Protein AF-A0A3D1E536-F1 (afdb_monomer_lite)

Radius of gyration: 12.47 Å; chains: 1; bounding box: 25×32×33 Å

Foldseek 3Di:
DVCVVVDDLAEEAEEEANCPPPDPVRLVVVLVVVQSSVVSNYHYDYDHPDDSDHPDDDDDDDPDDPD

Structure (mmCIF, N/CA/C/O backbone):
data_AF-A0A3D1E536-F1
#
_entry.id   AF-A0A3D1E536-F1
#
loop_
_atom_site.group_PDB
_atom_site.id
_atom_site.type_symbol
_atom_site.label_atom_id
_atom_site.label_alt_id
_atom_site.label_comp_id
_atom_site.label_asym_id
_atom_site.label_entity_id
_atom_site.label_seq_id
_atom_site.pdbx_PDB_ins_code
_atom_site.Cartn_x
_atom_site.Cartn_y
_atom_site.Cartn_z
_atom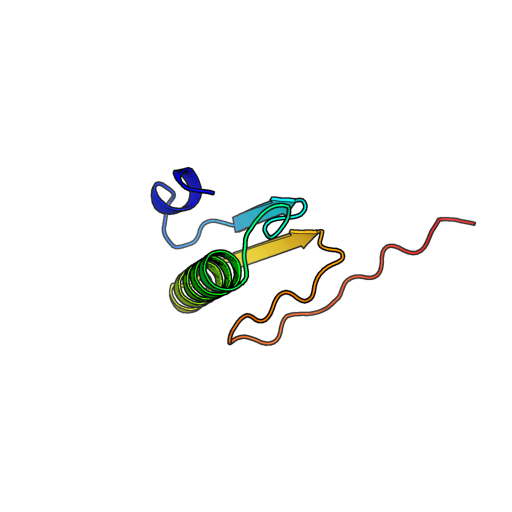_site.occupancy
_atom_site.B_iso_or_equiv
_atom_site.auth_seq_id
_atom_site.auth_comp_id
_atom_site.auth_asym_id
_atom_site.auth_atom_id
_atom_site.pdbx_PDB_model_num
ATOM 1 N N . LEU A 1 1 ? -2.317 6.416 -5.084 1.00 81.88 1 LEU A N 1
ATOM 2 C CA . LEU A 1 1 ? -1.687 6.156 -3.767 1.00 81.88 1 LEU A CA 1
ATOM 3 C C . LEU A 1 1 ? -2.058 7.177 -2.683 1.00 81.88 1 LEU A C 1
ATOM 5 O O . LEU A 1 1 ? -2.597 6.756 -1.678 1.00 81.88 1 LEU A O 1
ATOM 9 N N . ALA A 1 2 ? -1.871 8.496 -2.853 1.00 86.31 2 ALA A N 1
ATOM 10 C CA . ALA A 1 2 ? -2.104 9.471 -1.762 1.00 86.31 2 ALA A CA 1
ATOM 11 C C . ALA A 1 2 ? -3.488 9.393 -1.070 1.00 86.31 2 ALA A C 1
ATOM 13 O O . ALA A 1 2 ? -3.588 9.550 0.141 1.00 86.31 2 ALA A O 1
ATOM 14 N N . ARG A 1 3 ? -4.555 9.099 -1.826 1.00 89.81 3 ARG A N 1
ATOM 15 C CA . ARG A 1 3 ? -5.923 8.949 -1.296 1.00 89.81 3 ARG A CA 1
ATOM 16 C C . ARG A 1 3 ? -6.108 7.782 -0.320 1.00 89.81 3 ARG A C 1
ATOM 18 O O . ARG A 1 3 ? -7.066 7.817 0.441 1.00 89.81 3 ARG A O 1
ATOM 25 N N . LEU A 1 4 ? -5.220 6.786 -0.325 1.00 89.31 4 LEU A N 1
ATOM 26 C CA . LEU A 1 4 ? -5.303 5.627 0.572 1.00 89.31 4 LEU A CA 1
ATOM 27 C C . LEU A 1 4 ? -5.290 6.049 2.051 1.00 89.31 4 LEU A C 1
ATOM 29 O O . LEU A 1 4 ? -5.949 5.432 2.877 1.00 89.31 4 LEU A O 1
ATOM 33 N N . LEU A 1 5 ? -4.628 7.168 2.360 1.00 88.62 5 LEU A N 1
ATOM 34 C CA . LEU A 1 5 ? -4.490 7.710 3.717 1.00 88.62 5 LEU A CA 1
ATOM 35 C C . LEU A 1 5 ? -5.736 8.436 4.242 1.00 88.62 5 LEU A C 1
ATOM 37 O O . LEU A 1 5 ? -5.738 8.892 5.380 1.00 88.62 5 LEU A O 1
ATOM 41 N N . LEU A 1 6 ? -6.758 8.618 3.405 1.00 92.81 6 LEU A N 1
ATOM 42 C CA . LEU A 1 6 ? -7.974 9.356 3.761 1.00 92.81 6 LEU A CA 1
ATOM 43 C C . LEU A 1 6 ? -9.140 8.429 4.128 1.00 92.81 6 LEU A C 1
ATOM 45 O O . LEU A 1 6 ? -10.194 8.913 4.538 1.00 92.81 6 LEU A O 1
ATOM 49 N N . GLY A 1 7 ? -8.980 7.121 3.918 1.00 90.88 7 GLY A N 1
ATOM 50 C CA . GLY A 1 7 ? -9.997 6.121 4.220 1.00 90.88 7 GLY A CA 1
ATOM 51 C C . GLY A 1 7 ? -10.048 5.749 5.705 1.00 90.88 7 GLY A C 1
ATOM 52 O O . GLY A 1 7 ? -9.167 6.138 6.475 1.00 90.88 7 GLY A O 1
ATOM 53 N N . PRO A 1 8 ? -11.072 4.983 6.117 1.00 93.75 8 PRO A N 1
ATOM 54 C CA . PRO A 1 8 ? -11.105 4.408 7.452 1.00 93.75 8 PRO A CA 1
ATOM 55 C C . PRO A 1 8 ? -9.954 3.394 7.634 1.00 93.75 8 PRO A C 1
ATOM 57 O O . PRO A 1 8 ? -9.495 2.802 6.651 1.00 93.75 8 PRO A O 1
ATOM 60 N N . PRO A 1 9 ? -9.474 3.194 8.873 1.00 91.81 9 PRO A N 1
ATOM 61 C CA . PRO A 1 9 ? -8.296 2.367 9.153 1.00 91.81 9 PRO A CA 1
ATOM 62 C C . PRO A 1 9 ? -8.483 0.879 8.809 1.00 91.81 9 PRO A C 1
ATOM 64 O O . PRO A 1 9 ? -7.511 0.199 8.510 1.00 91.81 9 PRO A O 1
ATOM 67 N N . ASP A 1 10 ? -9.718 0.381 8.794 1.00 94.44 10 ASP A N 1
ATOM 68 C CA . ASP A 1 10 ? -10.088 -1.004 8.477 1.00 94.44 10 ASP A CA 1
ATOM 69 C C . ASP A 1 10 ? -10.462 -1.211 6.995 1.00 94.44 10 ASP A C 1
ATOM 71 O O . ASP A 1 10 ? -10.965 -2.267 6.607 1.00 94.44 10 ASP A O 1
ATOM 75 N N . ALA A 1 11 ? -10.227 -0.208 6.141 1.00 96.00 11 ALA A N 1
ATOM 76 C CA . ALA A 1 11 ? -10.569 -0.287 4.726 1.00 96.00 11 ALA A CA 1
ATOM 77 C C . ALA A 1 11 ? -9.866 -1.458 4.014 1.00 96.00 11 ALA A C 1
ATOM 79 O O . ALA A 1 11 ? -8.690 -1.743 4.243 1.00 96.00 11 ALA A O 1
ATOM 80 N N . LEU A 1 12 ? -10.559 -2.066 3.048 1.00 95.38 12 LEU A N 1
ATOM 81 C CA . LEU A 1 12 ? -9.923 -2.912 2.041 1.00 95.38 12 LEU A CA 1
ATOM 82 C C . LEU A 1 12 ? -9.307 -2.028 0.950 1.00 95.38 12 LEU A C 1
ATOM 84 O O . LEU A 1 12 ? -10.026 -1.328 0.233 1.00 95.38 12 LEU A O 1
ATOM 88 N N . TRP A 1 13 ? -7.986 -2.069 0.799 1.00 96.31 13 TRP A N 1
ATOM 89 C CA . TRP A 1 13 ? -7.300 -1.446 -0.330 1.00 96.31 13 TRP A CA 1
ATOM 90 C C . TRP A 1 13 ? -7.217 -2.432 -1.491 1.00 96.31 13 TRP A C 1
ATOM 92 O O . TRP A 1 13 ? -6.692 -3.532 -1.345 1.00 96.31 13 TRP A O 1
ATOM 102 N N . LEU A 1 14 ? -7.718 -2.015 -2.652 1.00 95.31 14 LEU A N 1
ATOM 103 C CA . LEU A 1 14 ? -7.528 -2.708 -3.922 1.00 95.31 14 LEU A CA 1
ATOM 104 C C . LEU A 1 14 ? -6.491 -1.930 -4.723 1.00 95.31 14 LEU A C 1
ATOM 106 O O . LEU A 1 14 ? -6.708 -0.756 -5.040 1.00 95.31 14 LEU A O 1
ATOM 110 N N . LEU A 1 15 ? -5.356 -2.559 -4.993 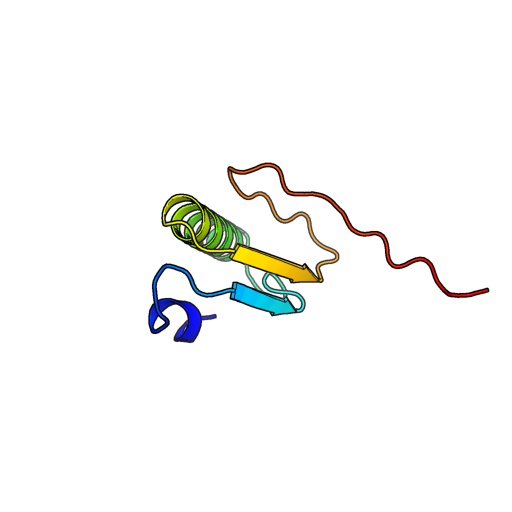1.00 94.88 15 LEU A N 1
ATOM 111 C CA . LEU A 1 15 ? -4.212 -1.935 -5.640 1.00 94.88 15 LEU A CA 1
ATOM 112 C C . LEU A 1 15 ? -3.907 -2.654 -6.952 1.00 94.88 15 LEU A C 1
ATOM 114 O O . LEU A 1 15 ? -3.824 -3.876 -6.984 1.00 94.88 15 LEU A O 1
ATOM 118 N N . ASP A 1 16 ? -3.723 -1.884 -8.015 1.00 94.94 16 ASP A N 1
ATOM 119 C CA . ASP A 1 16 ? -3.346 -2.391 -9.331 1.00 94.94 16 ASP A CA 1
ATOM 120 C C . ASP A 1 16 ? -1.983 -1.806 -9.696 1.00 94.94 16 ASP A C 1
ATOM 122 O O . ASP A 1 16 ? -1.832 -0.581 -9.739 1.00 94.94 16 ASP A O 1
ATOM 126 N N . GLU A 1 17 ? -0.987 -2.679 -9.835 1.00 94.62 17 GLU A N 1
ATOM 127 C CA . GLU A 1 17 ? 0.420 -2.356 -10.090 1.00 94.62 17 GLU A CA 1
ATOM 128 C C . GLU A 1 17 ? 0.958 -1.198 -9.217 1.00 94.62 17 GLU A C 1
ATOM 130 O O . GLU A 1 17 ? 1.460 -0.192 -9.730 1.00 94.62 17 GLU A O 1
ATOM 135 N N . PRO A 1 18 ? 0.860 -1.280 -7.873 1.00 94.69 18 PRO A N 1
ATOM 136 C CA . PRO A 1 18 ? 1.073 -0.121 -7.004 1.00 94.69 18 PRO A CA 1
ATOM 137 C C . PRO A 1 18 ? 2.511 0.417 -7.010 1.00 94.69 18 PRO A C 1
ATOM 139 O O . PRO A 1 18 ? 2.715 1.602 -6.743 1.00 94.69 18 PRO A O 1
ATOM 142 N N . ASN A 1 19 ? 3.497 -0.416 -7.346 1.00 93.56 19 ASN A N 1
ATOM 143 C CA . ASN A 1 19 ? 4.903 -0.024 -7.447 1.00 93.56 19 ASN A CA 1
ATOM 144 C C . ASN A 1 19 ? 5.292 0.477 -8.852 1.00 93.56 19 ASN A C 1
ATOM 146 O O . ASN A 1 19 ? 6.434 0.896 -9.053 1.00 93.56 19 ASN A O 1
ATOM 150 N N . ALA A 1 20 ? 4.380 0.459 -9.832 1.00 92.81 20 ALA A N 1
ATOM 151 C CA . ALA A 1 20 ? 4.697 0.863 -11.198 1.00 92.81 20 ALA A CA 1
ATOM 152 C C . ALA A 1 20 ? 5.161 2.328 -11.270 1.00 92.81 20 ALA A C 1
ATOM 154 O O . ALA A 1 20 ? 4.483 3.254 -10.823 1.00 92.81 20 ALA A O 1
ATOM 155 N N . GLY A 1 21 ? 6.342 2.537 -11.856 1.00 90.69 21 GLY A N 1
ATOM 156 C CA . GLY A 1 21 ? 6.942 3.864 -12.022 1.00 90.69 21 GLY A CA 1
ATOM 157 C C . GLY A 1 21 ? 7.519 4.479 -10.742 1.00 90.69 21 GLY A C 1
ATOM 158 O O . GLY A 1 21 ? 7.986 5.617 -10.791 1.00 90.69 21 GLY A O 1
ATOM 159 N N . LEU A 1 22 ? 7.516 3.757 -9.616 1.00 93.38 22 LEU A N 1
ATOM 160 C CA . LEU A 1 22 ? 8.210 4.179 -8.403 1.00 93.38 22 LEU A CA 1
ATOM 161 C C . LEU A 1 22 ? 9.699 3.828 -8.486 1.00 93.38 22 LEU A C 1
ATOM 163 O O . LEU A 1 22 ? 10.083 2.757 -8.952 1.00 93.38 22 LEU A O 1
ATOM 167 N N . ASP A 1 23 ? 10.547 4.728 -7.991 1.00 94.25 23 ASP A N 1
ATOM 168 C CA . ASP A 1 23 ? 11.943 4.397 -7.728 1.00 94.25 23 ASP A CA 1
ATOM 169 C C . ASP A 1 23 ? 12.069 3.514 -6.470 1.00 94.25 23 ASP A C 1
ATOM 171 O O . ASP A 1 23 ? 11.093 3.251 -5.759 1.00 94.25 23 ASP A O 1
ATOM 175 N N . GLY A 1 24 ? 13.279 3.019 -6.196 1.00 92.00 24 GLY A N 1
ATOM 176 C CA . GLY A 1 24 ? 13.533 2.153 -5.039 1.00 92.00 24 GLY A CA 1
ATOM 177 C C . GLY A 1 24 ? 13.060 2.769 -3.712 1.00 92.00 24 GLY A C 1
ATOM 178 O O . GLY A 1 24 ? 12.266 2.142 -3.009 1.00 92.00 24 GLY A O 1
ATOM 179 N N . PRO A 1 25 ? 13.470 4.006 -3.367 1.00 94.94 25 PRO A N 1
ATOM 180 C CA . PRO A 1 25 ? 13.014 4.668 -2.146 1.00 94.94 25 PRO A CA 1
ATOM 181 C C . PRO A 1 25 ? 11.495 4.867 -2.068 1.00 94.94 25 PRO A C 1
ATOM 183 O O . PRO A 1 25 ? 10.920 4.723 -0.989 1.00 94.94 25 PRO A O 1
ATOM 186 N N . ALA A 1 26 ? 10.829 5.216 -3.170 1.00 93.31 26 ALA A N 1
ATOM 187 C CA . ALA A 1 26 ? 9.377 5.362 -3.189 1.00 93.31 26 ALA A CA 1
ATOM 188 C C . ALA A 1 26 ? 8.655 4.014 -3.044 1.00 93.31 26 ALA A C 1
ATOM 190 O O . ALA A 1 26 ? 7.641 3.962 -2.348 1.00 93.31 26 ALA A O 1
ATOM 191 N N . SER A 1 27 ? 9.200 2.939 -3.618 1.00 93.81 27 SER A N 1
ATOM 192 C CA . SER A 1 27 ? 8.675 1.578 -3.445 1.00 93.81 27 SER A CA 1
ATOM 193 C C . SER A 1 27 ? 8.726 1.143 -1.981 1.00 93.81 27 SER A C 1
ATOM 195 O O . SER A 1 27 ? 7.704 0.746 -1.434 1.00 93.81 27 SER A O 1
ATOM 197 N N . VAL A 1 28 ? 9.860 1.348 -1.299 1.00 93.38 28 VAL A N 1
ATOM 198 C CA . VAL A 1 28 ? 9.991 1.036 0.139 1.00 93.38 28 VAL A CA 1
ATOM 199 C C . VAL A 1 28 ? 8.976 1.818 0.979 1.00 93.38 28 VAL A C 1
ATOM 201 O O . VAL A 1 28 ? 8.329 1.265 1.862 1.00 93.38 28 VAL A O 1
ATOM 204 N N . ARG A 1 29 ? 8.768 3.108 0.681 1.00 93.94 29 ARG A N 1
ATOM 205 C CA . ARG A 1 29 ? 7.769 3.922 1.399 1.00 93.94 29 ARG A CA 1
ATOM 206 C C . ARG A 1 29 ? 6.339 3.427 1.192 1.00 93.94 29 ARG A C 1
ATOM 208 O O . ARG A 1 29 ? 5.514 3.582 2.093 1.00 93.94 29 ARG A O 1
ATOM 215 N N . LEU A 1 30 ? 6.023 2.908 0.008 1.00 94.50 30 LEU A N 1
ATOM 216 C CA . LEU A 1 30 ? 4.726 2.303 -0.264 1.00 94.50 30 LEU A CA 1
ATOM 217 C C . LEU A 1 30 ? 4.561 0.995 0.522 1.00 94.50 30 LEU A C 1
ATOM 219 O O . LEU A 1 30 ? 3.521 0.808 1.151 1.00 94.50 30 LEU A O 1
ATOM 223 N N . ASP A 1 31 ? 5.587 0.148 0.560 1.00 94.06 31 ASP A N 1
ATOM 224 C CA . ASP A 1 31 ? 5.565 -1.108 1.320 1.00 94.06 31 ASP A CA 1
ATOM 225 C C . ASP A 1 31 ? 5.386 -0.855 2.831 1.00 94.06 31 ASP A C 1
ATOM 227 O O . ASP A 1 31 ? 4.591 -1.526 3.497 1.00 94.06 31 ASP A O 1
ATOM 231 N N . ASP A 1 32 ? 6.027 0.190 3.366 1.00 94.31 32 ASP A N 1
ATOM 232 C CA . ASP A 1 32 ? 5.839 0.648 4.750 1.00 94.31 32 ASP A CA 1
ATOM 233 C C . ASP A 1 32 ? 4.416 1.172 5.010 1.00 94.31 32 ASP A C 1
ATOM 235 O O . ASP A 1 32 ? 3.869 1.043 6.109 1.00 94.31 32 ASP A O 1
ATOM 239 N N . LEU A 1 33 ? 3.801 1.825 4.022 1.00 94.75 33 LEU A N 1
ATOM 240 C CA . LEU A 1 33 ? 2.414 2.284 4.119 1.00 94.75 33 LEU A CA 1
ATOM 241 C C . LEU A 1 33 ? 1.434 1.113 4.141 1.00 94.75 33 LEU A C 1
ATOM 243 O O . LEU A 1 33 ? 0.517 1.113 4.959 1.00 94.75 33 LEU A O 1
ATOM 247 N N . ILE A 1 34 ? 1.653 0.119 3.283 1.00 95.25 34 ILE A N 1
ATOM 248 C CA . ILE A 1 34 ? 0.858 -1.111 3.237 1.00 95.25 34 ILE A CA 1
ATOM 249 C C . ILE A 1 34 ? 0.993 -1.873 4.558 1.00 95.25 34 ILE A C 1
ATOM 251 O O . ILE A 1 34 ? -0.017 -2.261 5.140 1.00 95.25 34 ILE A O 1
ATOM 255 N N . SER A 1 35 ? 2.216 -2.020 5.072 1.00 95.12 35 SER A N 1
ATOM 256 C CA . SER A 1 35 ? 2.471 -2.715 6.340 1.00 95.12 35 SER A CA 1
ATOM 257 C C . SER A 1 35 ? 1.745 -2.042 7.508 1.00 95.12 35 SER A C 1
ATOM 259 O O . SER A 1 35 ? 1.016 -2.705 8.236 1.00 95.12 35 SER A O 1
ATOM 261 N N . ARG A 1 36 ? 1.831 -0.710 7.626 1.00 94.25 36 ARG A N 1
ATOM 262 C CA . ARG A 1 36 ? 1.115 0.037 8.677 1.00 94.25 36 ARG A CA 1
ATOM 263 C C . ARG A 1 36 ? -0.404 -0.063 8.575 1.00 94.25 36 ARG A C 1
ATOM 265 O O . ARG A 1 36 ? -1.079 -0.061 9.599 1.00 94.25 36 ARG A O 1
ATOM 272 N N . HIS A 1 37 ? -0.943 -0.102 7.357 1.00 95.31 37 HIS A N 1
ATOM 273 C CA . HIS A 1 37 ? -2.382 -0.270 7.143 1.00 95.31 37 HIS A CA 1
ATOM 274 C C . HIS A 1 37 ? -2.861 -1.637 7.641 1.00 95.31 37 HIS A C 1
ATOM 276 O O . HIS A 1 37 ? -3.853 -1.727 8.359 1.00 95.31 37 HIS A O 1
ATOM 282 N N . LEU A 1 38 ? -2.108 -2.690 7.326 1.00 94.62 38 LEU A N 1
ATOM 283 C CA . LEU A 1 38 ? -2.388 -4.050 7.783 1.00 94.62 38 LEU A CA 1
ATOM 284 C C . LEU A 1 38 ? -2.218 -4.201 9.310 1.00 94.62 38 LEU A C 1
ATOM 286 O O . LEU A 1 38 ? -3.092 -4.778 9.955 1.00 94.62 38 LEU A O 1
ATOM 290 N N . ASP A 1 39 ? -1.172 -3.611 9.903 1.00 94.06 39 ASP A N 1
ATOM 291 C CA . ASP A 1 39 ? -0.987 -3.545 11.366 1.00 94.06 39 ASP A CA 1
ATOM 292 C C . ASP A 1 39 ? -2.169 -2.843 12.064 1.00 94.06 39 ASP A C 1
ATOM 294 O O . ASP A 1 39 ? -2.528 -3.168 13.197 1.00 94.06 39 ASP A O 1
ATOM 298 N N . GLY A 1 40 ? -2.796 -1.881 11.378 1.00 93.12 40 GLY A N 1
ATOM 299 C CA . GLY A 1 40 ? -3.989 -1.164 11.830 1.00 93.12 40 GLY A CA 1
ATOM 300 C C . GLY A 1 40 ? -5.297 -1.961 11.740 1.00 93.12 40 GLY A C 1
ATOM 301 O O . GLY A 1 40 ? -6.344 -1.427 12.106 1.00 93.12 40 GLY A O 1
ATOM 302 N N . GLY A 1 41 ? -5.257 -3.213 11.272 1.00 94.31 41 GLY A N 1
ATOM 303 C CA . GLY A 1 41 ? -6.436 -4.056 11.050 1.00 94.31 41 GLY A CA 1
ATOM 304 C C . GLY A 1 41 ? -7.069 -3.896 9.665 1.00 94.31 41 GLY A C 1
ATOM 305 O O . GLY A 1 41 ? -8.134 -4.460 9.413 1.00 94.31 41 GLY A O 1
ATOM 306 N N . GLY A 1 42 ? -6.429 -3.144 8.769 1.00 95.81 42 GLY A N 1
ATOM 307 C CA . GLY A 1 42 ? -6.828 -3.027 7.375 1.00 95.81 42 GLY A CA 1
ATOM 308 C C . GLY A 1 42 ? -6.545 -4.291 6.563 1.00 95.81 42 GLY A C 1
ATOM 309 O O . GLY A 1 42 ? -5.866 -5.219 7.003 1.00 95.81 42 GLY A O 1
ATOM 310 N N . MET A 1 43 ? -7.053 -4.321 5.331 1.00 95.56 43 MET A N 1
ATOM 311 C CA . MET A 1 43 ? -6.809 -5.405 4.374 1.00 95.56 43 MET A CA 1
ATOM 312 C C . MET A 1 43 ? -6.297 -4.846 3.050 1.00 95.56 43 MET A C 1
ATOM 314 O O . MET A 1 43 ? -6.654 -3.734 2.662 1.00 95.56 43 MET A O 1
ATOM 318 N N . VAL A 1 44 ? -5.494 -5.629 2.328 1.00 95.56 44 VAL A N 1
ATOM 319 C CA . VAL A 1 44 ? -4.974 -5.257 1.007 1.00 95.56 44 VAL A CA 1
ATOM 320 C C . VAL A 1 44 ? -5.099 -6.436 0.049 1.00 95.56 44 VAL A C 1
ATOM 322 O O . VAL A 1 44 ? -4.700 -7.551 0.377 1.00 95.56 44 VAL A O 1
ATOM 325 N N . ILE A 1 45 ? -5.621 -6.176 -1.147 1.00 95.00 45 ILE A N 1
ATOM 326 C CA . ILE A 1 45 ? -5.490 -7.042 -2.321 1.00 95.00 45 ILE A CA 1
ATOM 327 C C . ILE A 1 45 ? -4.717 -6.241 -3.362 1.00 95.00 45 ILE A C 1
ATOM 329 O O . ILE A 1 45 ? -5.107 -5.122 -3.699 1.00 95.00 45 ILE A O 1
ATOM 333 N N . ALA A 1 46 ? -3.623 -6.809 -3.859 1.00 94.06 46 ALA A N 1
ATOM 334 C CA . ALA A 1 46 ? -2.775 -6.171 -4.852 1.00 94.06 46 ALA A CA 1
ATOM 335 C C . ALA A 1 46 ? -2.575 -7.087 -6.062 1.00 94.06 46 ALA A C 1
ATOM 337 O O . ALA A 1 46 ? -2.223 -8.254 -5.901 1.00 94.06 46 ALA A O 1
ATOM 338 N N . ALA A 1 47 ? -2.773 -6.541 -7.260 1.00 93.69 47 ALA A N 1
ATOM 339 C CA . ALA A 1 47 ? -2.247 -7.105 -8.495 1.00 93.69 47 ALA A CA 1
ATOM 340 C C . ALA A 1 47 ? -0.862 -6.495 -8.735 1.00 93.69 47 ALA A C 1
ATOM 342 O O . ALA A 1 47 ? -0.708 -5.273 -8.693 1.00 93.69 47 ALA A O 1
ATOM 343 N N . THR A 1 48 ? 0.158 -7.333 -8.896 1.00 89.75 48 THR A N 1
ATOM 344 C CA . THR A 1 48 ? 1.529 -6.868 -9.111 1.00 89.75 48 THR A CA 1
ATOM 345 C C . THR A 1 48 ? 2.352 -7.914 -9.847 1.00 89.75 48 THR A C 1
ATOM 347 O O . THR A 1 48 ? 2.249 -9.113 -9.570 1.00 89.75 48 THR A O 1
ATOM 350 N N . HIS A 1 49 ? 3.218 -7.456 -10.745 1.00 88.00 49 HIS A N 1
ATOM 351 C CA . HIS A 1 49 ? 4.299 -8.268 -11.311 1.00 88.00 49 HIS A CA 1
ATOM 352 C C . HIS A 1 49 ? 5.631 -8.093 -10.567 1.00 88.00 49 HIS A C 1
ATOM 354 O O . HIS A 1 49 ? 6.551 -8.898 -10.729 1.00 88.00 49 HIS A O 1
ATOM 360 N N . LEU A 1 50 ? 5.748 -7.038 -9.759 1.00 85.50 50 LEU A N 1
ATOM 361 C CA . LEU A 1 50 ? 6.907 -6.778 -8.913 1.00 85.50 50 LEU A CA 1
ATOM 362 C C . LEU A 1 50 ? 6.684 -7.381 -7.520 1.00 85.50 50 LEU A C 1
ATOM 364 O O . LEU A 1 50 ? 5.544 -7.412 -7.049 1.00 85.50 50 LEU A O 1
ATOM 368 N N . PRO A 1 51 ? 7.741 -7.834 -6.823 1.00 82.00 51 PRO A N 1
ATOM 369 C CA . PRO A 1 51 ? 7.608 -8.255 -5.438 1.00 82.00 51 PRO A CA 1
ATOM 370 C C . PRO A 1 51 ? 7.027 -7.120 -4.589 1.00 82.00 51 PRO A C 1
ATOM 372 O O . PRO A 1 51 ? 7.635 -6.058 -4.474 1.00 82.00 51 PRO A O 1
ATOM 375 N N . LEU A 1 52 ? 5.866 -7.365 -3.984 1.00 84.25 52 LEU A N 1
ATOM 376 C CA . LEU A 1 52 ? 5.396 -6.584 -2.849 1.00 84.25 52 LEU A CA 1
ATOM 377 C C . LEU A 1 52 ? 6.138 -7.147 -1.634 1.00 84.25 52 LEU A C 1
ATOM 379 O O . LEU A 1 52 ? 6.013 -8.342 -1.358 1.00 84.25 52 LEU A O 1
ATOM 383 N N . ALA A 1 53 ? 6.916 -6.335 -0.920 1.00 81.88 53 ALA A N 1
ATOM 384 C CA . ALA A 1 53 ? 7.671 -6.789 0.251 1.00 81.88 53 ALA A CA 1
ATOM 385 C C . ALA A 1 53 ? 7.077 -6.275 1.581 1.00 81.88 53 ALA A C 1
ATOM 387 O O . ALA A 1 53 ? 7.819 -5.713 2.390 1.00 81.88 53 ALA A O 1
ATOM 388 N N . PRO A 1 54 ? 5.760 -6.428 1.850 1.00 78.88 54 PRO A N 1
ATOM 389 C CA . PRO A 1 54 ? 5.207 -6.004 3.125 1.00 78.88 54 PRO A CA 1
ATOM 390 C C . PRO A 1 54 ? 5.770 -6.863 4.263 1.00 78.88 54 PRO A C 1
ATOM 392 O O . PRO A 1 54 ? 6.095 -8.040 4.090 1.00 78.88 54 PRO A O 1
ATOM 395 N N . THR A 1 55 ? 5.819 -6.291 5.465 1.00 82.44 55 THR A N 1
ATOM 396 C CA . THR A 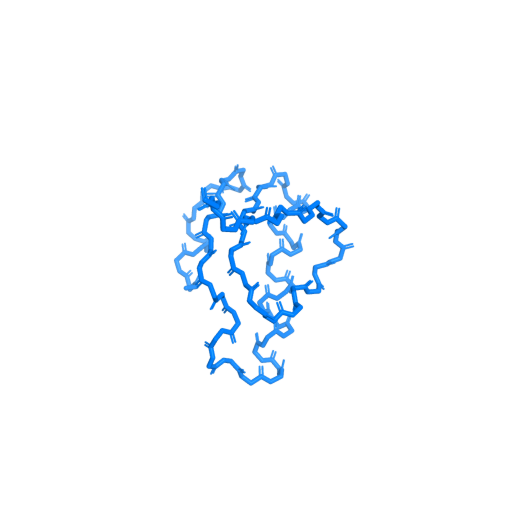1 55 ? 6.254 -6.993 6.686 1.00 82.44 55 THR A CA 1
ATOM 397 C C . THR A 1 55 ? 5.383 -8.220 6.994 1.00 82.44 55 THR A C 1
ATOM 399 O O . THR A 1 55 ? 5.828 -9.164 7.649 1.00 82.44 55 THR A O 1
ATOM 402 N N . HIS A 1 56 ? 4.140 -8.241 6.507 1.00 83.12 56 HIS A N 1
ATOM 403 C CA . HIS A 1 56 ? 3.248 -9.387 6.640 1.00 83.12 56 HIS A CA 1
ATOM 404 C C . HIS A 1 56 ? 3.312 -10.319 5.439 1.00 83.12 56 HIS A C 1
ATOM 406 O O . HIS A 1 56 ? 3.282 -9.897 4.288 1.00 83.12 56 HIS A O 1
ATOM 412 N N . LYS A 1 57 ? 3.290 -11.622 5.716 1.00 81.31 57 LYS A N 1
ATOM 413 C CA . LYS A 1 57 ? 3.215 -12.640 4.674 1.00 81.31 57 LYS A CA 1
ATOM 414 C C . LYS A 1 57 ? 1.778 -12.764 4.157 1.00 81.31 57 LYS A C 1
ATOM 416 O O . LYS A 1 57 ? 0.918 -13.304 4.851 1.00 81.31 57 LYS A O 1
ATOM 421 N N . GLY A 1 58 ? 1.539 -12.264 2.947 1.00 83.25 58 GLY A N 1
ATOM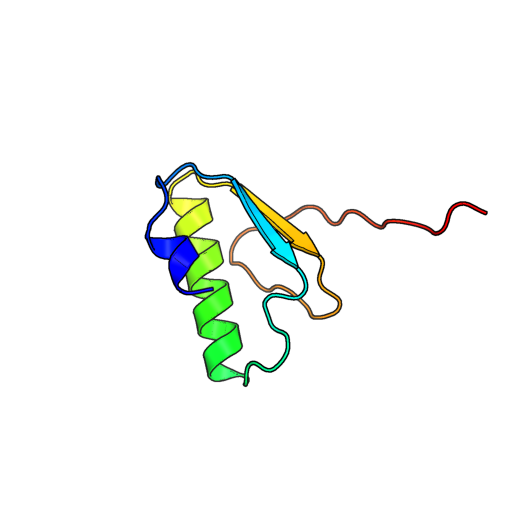 422 C CA . GLY A 1 58 ? 0.297 -12.479 2.206 1.00 83.25 58 GLY A CA 1
ATOM 423 C C . GLY A 1 58 ? 0.173 -13.903 1.652 1.00 83.25 58 GLY A C 1
ATOM 424 O O . GLY A 1 58 ? 1.086 -14.723 1.771 1.00 83.25 58 GLY A O 1
ATOM 425 N N . SER A 1 59 ? -0.978 -14.193 1.049 1.00 86.88 59 SER A N 1
ATOM 426 C CA . SER A 1 59 ? -1.171 -15.382 0.212 1.00 86.88 59 SER A C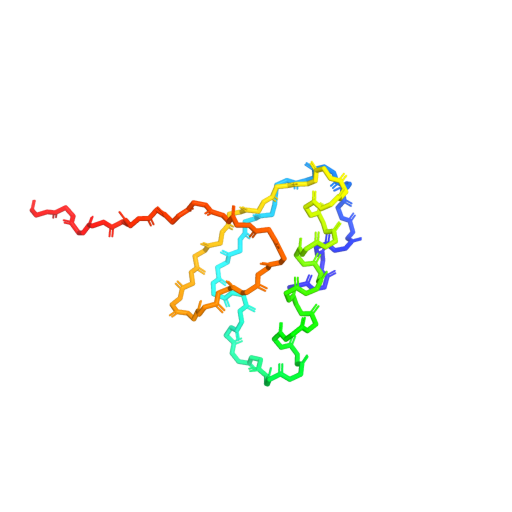A 1
ATOM 427 C C . SER A 1 59 ? -1.186 -14.951 -1.248 1.00 86.88 59 SER A C 1
ATOM 429 O O . SER A 1 59 ? -1.924 -14.030 -1.594 1.00 86.88 59 SER A O 1
ATOM 431 N N . ASP A 1 60 ? -0.412 -15.628 -2.090 1.00 86.56 60 ASP A N 1
ATOM 432 C CA . ASP A 1 60 ? -0.401 -15.358 -3.525 1.00 86.56 60 ASP A CA 1
ATOM 433 C C . ASP A 1 60 ? -1.591 -16.054 -4.190 1.00 86.56 60 ASP A C 1
ATOM 435 O O . ASP A 1 60 ? -1.818 -17.253 -3.999 1.00 86.56 60 ASP A O 1
ATOM 439 N N . LEU A 1 61 ? -2.344 -15.306 -4.995 1.00 85.19 61 LEU A N 1
ATOM 440 C CA . LEU A 1 61 ? -3.375 -15.853 -5.868 1.00 85.19 61 LEU A CA 1
ATOM 441 C C . LEU A 1 61 ? -2.861 -15.820 -7.305 1.00 85.19 61 LEU A C 1
ATOM 443 O O . LEU A 1 61 ? -2.792 -14.763 -7.926 1.00 85.19 61 LEU A O 1
ATOM 447 N N . VAL A 1 62 ? -2.520 -16.988 -7.843 1.00 82.69 62 VAL A N 1
ATOM 448 C CA . VAL A 1 62 ? -2.142 -17.113 -9.252 1.00 82.69 62 VAL A CA 1
ATOM 449 C C . VAL A 1 62 ? -3.415 -17.222 -10.084 1.00 82.69 62 VAL A C 1
ATOM 451 O O . VAL A 1 62 ? -4.100 -18.245 -10.057 1.00 82.69 62 VAL A O 1
ATOM 454 N N . LEU A 1 63 ? -3.730 -16.166 -10.834 1.00 78.00 63 LEU A N 1
ATOM 455 C CA . LEU A 1 63 ? -4.763 -16.202 -11.866 1.00 78.00 63 LEU A CA 1
ATOM 456 C C . LEU A 1 63 ? -4.180 -16.924 -13.087 1.00 78.00 63 LEU A C 1
ATOM 458 O O . LEU A 1 63 ? -3.575 -16.305 -13.958 1.00 78.00 63 LEU A O 1
ATOM 462 N N . ALA A 1 64 ? -4.273 -18.254 -1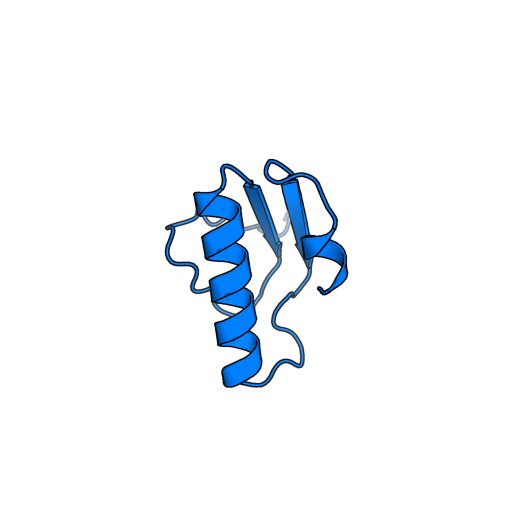3.104 1.00 78.06 64 ALA A N 1
ATOM 463 C CA . ALA A 1 64 ? -3.933 -19.029 -14.291 1.00 78.06 64 ALA A CA 1
ATOM 464 C C . ALA A 1 64 ? -4.904 -18.681 -15.431 1.00 78.06 64 ALA A C 1
ATOM 466 O O . ALA A 1 64 ? -6.099 -18.499 -15.193 1.00 78.06 64 ALA A O 1
ATOM 467 N N . ASP A 1 65 ? -4.385 -18.602 -16.656 1.00 66.00 65 ASP A N 1
ATOM 468 C CA . ASP A 1 65 ? -5.188 -18.386 -17.860 1.00 66.00 65 ASP A CA 1
ATOM 469 C C . ASP A 1 65 ? -6.220 -19.527 -17.986 1.00 66.00 65 ASP A C 1
ATOM 471 O O . ASP A 1 65 ? -5.809 -20.698 -17.933 1.00 66.00 65 ASP A O 1
ATOM 475 N N . PRO A 1 66 ? -7.538 -19.254 -18.089 1.00 55.44 66 PRO A N 1
ATOM 476 C CA . PRO A 1 66 ? -8.500 -20.306 -18.375 1.00 55.44 66 PRO A CA 1
ATOM 477 C C . PRO A 1 66 ? -8.175 -20.864 -19.765 1.00 55.44 66 PRO A C 1
ATOM 479 O O . PRO A 1 66 ? -8.346 -20.178 -20.766 1.00 55.44 66 PRO A O 1
ATOM 482 N N . GLN A 1 67 ? -7.640 -22.089 -19.789 1.00 52.47 67 GLN A N 1
ATOM 483 C CA . GLN A 1 67 ? -7.391 -22.859 -21.012 1.00 52.47 67 GLN A CA 1
ATOM 484 C C . GLN A 1 67 ? -8.645 -22.944 -21.887 1.00 52.47 67 GLN A C 1
ATOM 486 O O . GLN A 1 67 ? -9.741 -23.166 -21.317 1.00 52.47 67 GLN A O 1
#

Secondary structure (DSSP, 8-state):
-GGGGGS-TTPEEEEESTTTT--HHHHHHHHHHHHHHHHTT-EEEEE-SSPP--SS-----------

Sequence (67 aa):
LARLLLGPPDALWLLDEPNAGLDGPASVRLDDLISRHLDGGGMVIAATHLPLAPTHKGSDLVLADPQ

pLDDT: mean 89.3, std 8.59, range [52.47, 96.31]